Protein AF-A0A2J8V3F5-F1 (afdb_monomer_lite)

InterPro domains:
  IPR036259 MFS transporter superfamily [G3DSA:1.20.1250.20] (13-152)
  IPR036259 MFS transporter superfamily [SSF103473] (16-132)

Structure (mmCIF, N/CA/C/O backbone):
data_AF-A0A2J8V3F5-F1
#
_entry.id   AF-A0A2J8V3F5-F1
#
loop_
_atom_site.group_PDB
_atom_site.id
_atom_site.type_symbol
_atom_site.label_ato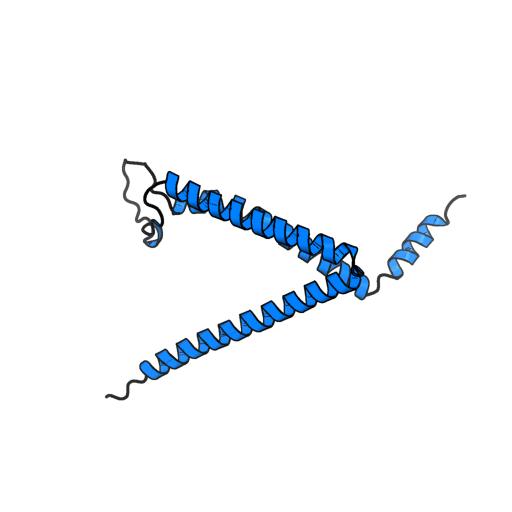m_id
_atom_site.label_alt_id
_atom_site.label_comp_id
_atom_site.label_asym_id
_atom_site.label_entity_id
_atom_site.label_seq_id
_atom_site.pdbx_PDB_ins_code
_atom_site.Cartn_x
_atom_site.Cartn_y
_atom_site.Cartn_z
_atom_site.occupancy
_atom_site.B_iso_or_equiv
_atom_site.auth_seq_id
_atom_site.auth_comp_id
_atom_site.auth_asym_id
_atom_site.auth_atom_id
_atom_site.pdbx_PDB_model_num
ATOM 1 N N . MET A 1 1 ? -3.358 30.201 45.615 1.00 47.69 1 MET A N 1
ATOM 2 C CA . MET A 1 1 ? -3.349 28.733 45.805 1.00 47.69 1 MET A CA 1
ATOM 3 C C . MET A 1 1 ? -4.117 28.100 44.655 1.00 47.69 1 MET A C 1
ATOM 5 O O . MET A 1 1 ? -5.336 28.133 44.668 1.00 47.69 1 MET A O 1
ATOM 9 N N . ALA A 1 2 ? -3.426 27.622 43.620 1.00 56.62 2 ALA A N 1
ATOM 10 C CA . ALA A 1 2 ? -4.055 27.017 42.445 1.00 56.62 2 ALA A CA 1
ATOM 11 C C . ALA A 1 2 ? -3.202 25.831 41.988 1.00 56.62 2 ALA A C 1
ATOM 13 O O . ALA A 1 2 ? -2.275 26.016 41.210 1.00 56.62 2 ALA A O 1
ATOM 14 N N . TRP A 1 3 ? -3.462 24.628 42.515 1.00 58.94 3 TRP A N 1
ATOM 15 C CA . TRP A 1 3 ? -2.832 23.414 41.984 1.00 58.94 3 TRP A CA 1
ATOM 16 C C . TRP A 1 3 ? -3.624 22.098 42.175 1.00 58.94 3 TRP A C 1
ATOM 18 O O . TRP A 1 3 ? -3.162 21.206 42.883 1.00 58.94 3 TRP A O 1
ATOM 28 N N . PRO A 1 4 ? -4.782 21.908 41.505 1.00 59.88 4 PRO A N 1
ATOM 29 C CA . PRO A 1 4 ? -5.371 20.570 41.326 1.00 59.88 4 PRO A CA 1
ATOM 30 C C . PRO A 1 4 ? -5.047 19.929 39.958 1.00 59.88 4 PRO A C 1
ATOM 32 O O . PRO A 1 4 ? -5.022 18.707 39.829 1.00 59.88 4 PRO A O 1
ATOM 35 N N . HIS A 1 5 ? -4.767 20.724 38.917 1.00 59.25 5 HIS A N 1
ATOM 36 C CA . HIS A 1 5 ? -4.773 20.237 37.525 1.00 59.25 5 HIS A CA 1
ATOM 37 C C . HIS A 1 5 ? -3.572 19.372 37.111 1.00 59.25 5 HIS A C 1
ATOM 39 O O . HIS A 1 5 ? -3.669 18.610 36.148 1.00 59.25 5 HIS A O 1
ATOM 45 N N . VAL A 1 6 ? -2.436 19.466 37.803 1.00 60.25 6 VAL A N 1
ATOM 46 C CA . VAL A 1 6 ? -1.230 18.710 37.418 1.00 60.25 6 VAL A CA 1
ATOM 47 C C . VAL A 1 6 ? -1.270 17.270 37.919 1.00 60.25 6 VAL A C 1
ATOM 49 O O . VAL A 1 6 ? -0.875 16.369 37.185 1.00 60.25 6 VAL A O 1
ATOM 52 N N . PHE A 1 7 ? -1.849 17.015 39.095 1.00 55.50 7 PHE A N 1
ATOM 53 C CA . PHE A 1 7 ? -2.030 15.646 39.596 1.00 55.50 7 PHE A CA 1
ATOM 54 C C . PHE A 1 7 ? -3.036 14.847 38.762 1.00 55.50 7 PHE A C 1
ATOM 56 O O . PHE A 1 7 ? -2.847 13.656 38.521 1.00 55.50 7 PHE A O 1
ATOM 63 N N . GLN A 1 8 ? -4.055 15.517 38.223 1.00 56.41 8 GLN A N 1
ATOM 64 C CA . GLN A 1 8 ? -5.014 14.890 37.318 1.00 56.41 8 GLN A CA 1
ATOM 65 C C . GLN A 1 8 ? -4.359 14.469 35.992 1.00 56.41 8 GLN A C 1
ATOM 67 O O . GLN A 1 8 ? -4.676 13.413 35.455 1.00 56.41 8 GLN A O 1
ATOM 72 N N . ARG A 1 9 ? -3.375 15.237 35.501 1.00 53.12 9 ARG A N 1
ATOM 73 C CA . ARG A 1 9 ? -2.638 14.926 34.266 1.00 53.12 9 ARG A CA 1
ATOM 74 C C . ARG A 1 9 ? -1.708 13.709 34.417 1.00 53.12 9 ARG A C 1
ATOM 76 O O . ARG A 1 9 ? -1.567 12.948 33.468 1.00 53.12 9 ARG A O 1
ATOM 83 N N . VAL A 1 10 ? -1.136 13.486 35.604 1.00 54.19 10 VAL A N 1
ATOM 84 C CA . VAL A 1 10 ? -0.311 12.297 35.910 1.00 54.19 10 VAL A CA 1
ATOM 85 C C . VAL A 1 10 ? -1.171 11.033 36.051 1.00 54.19 10 VAL A C 1
ATOM 87 O O . VAL A 1 10 ? -0.796 9.977 35.549 1.00 54.19 10 VAL A O 1
ATOM 90 N N . SER A 1 11 ? -2.363 11.145 36.645 1.00 51.72 11 SER A N 1
ATOM 91 C CA . SER A 1 11 ? -3.328 10.036 36.745 1.00 51.72 11 SER A CA 1
ATOM 92 C C . SER A 1 11 ? -3.829 9.556 35.371 1.00 51.72 11 SER A C 1
ATOM 94 O O . SER A 1 11 ? -3.947 8.355 35.135 1.00 51.72 11 SER A O 1
ATOM 96 N N . LEU A 1 12 ? -4.027 10.473 34.416 1.00 54.41 12 LEU A N 1
ATOM 97 C CA . LEU A 1 12 ? -4.446 10.129 33.049 1.00 54.41 12 LEU A CA 1
ATOM 98 C C . LEU A 1 12 ? -3.369 9.372 32.250 1.00 54.41 12 LEU A C 1
ATOM 100 O O . LEU A 1 12 ? -3.711 8.547 31.406 1.00 54.41 12 LEU A O 1
ATOM 104 N N . LEU A 1 13 ? -2.080 9.596 32.532 1.00 53.66 13 LEU A N 1
ATOM 105 C CA . LEU A 1 13 ? -0.984 8.827 31.922 1.00 53.66 13 LEU A CA 1
ATOM 106 C C . LEU A 1 13 ? -0.897 7.393 32.474 1.00 53.66 13 LEU A C 1
ATOM 108 O O . LEU A 1 13 ? -0.408 6.500 31.786 1.00 53.66 13 LEU A O 1
ATOM 112 N N . SER A 1 14 ? -1.420 7.153 33.683 1.00 52.78 14 SER A N 1
ATOM 113 C CA . SER A 1 14 ? -1.423 5.840 34.339 1.00 52.78 14 SER A CA 1
ATOM 114 C C . SER A 1 14 ? -2.435 4.849 33.747 1.00 52.78 14 SER A C 1
ATOM 116 O O . SER A 1 14 ? -2.418 3.680 34.128 1.00 52.78 14 SER A O 1
ATOM 118 N N . GLN A 1 15 ? -3.312 5.274 32.831 1.00 63.75 15 GLN A N 1
ATOM 119 C CA . GLN A 1 15 ? -4.308 4.401 32.192 1.00 63.75 15 GLN A CA 1
ATOM 120 C C . GLN A 1 15 ? -4.000 4.080 30.723 1.00 63.75 15 GLN A C 1
ATOM 122 O O . GLN A 1 15 ? -4.887 3.662 29.974 1.00 63.75 15 GLN A O 1
ATOM 127 N N . PHE A 1 16 ? -2.746 4.218 30.283 1.00 64.50 16 PHE A N 1
ATOM 128 C CA . PHE A 1 16 ? -2.348 3.691 28.978 1.00 64.50 16 PHE A CA 1
ATOM 129 C C . PHE A 1 16 ? -2.274 2.160 29.026 1.00 64.50 16 PHE A C 1
ATOM 131 O O . PHE A 1 16 ? -1.249 1.556 29.325 1.00 64.50 16 PHE A O 1
ATOM 138 N N . SER A 1 17 ? -3.406 1.516 28.742 1.00 80.25 17 SER A N 1
ATOM 139 C CA . SER A 1 17 ? -3.458 0.069 28.528 1.00 80.25 17 SER A CA 1
ATOM 140 C C . SER A 1 17 ? -2.616 -0.319 27.305 1.00 80.25 17 SER A C 1
ATOM 142 O O . SER A 1 17 ? -2.559 0.429 26.325 1.00 80.25 17 SER A O 1
ATOM 144 N N . HIS A 1 18 ? -2.024 -1.520 27.328 1.00 73.88 18 HIS A N 1
ATOM 145 C CA . HIS A 1 18 ? -1.276 -2.109 26.209 1.00 73.88 18 HIS A CA 1
ATOM 146 C C . HIS A 1 18 ? -1.992 -1.961 24.860 1.00 73.88 18 HIS A C 1
ATOM 148 O O . HIS A 1 18 ? -1.349 -1.688 23.849 1.00 73.88 18 HIS A O 1
ATOM 154 N N . HIS A 1 19 ? -3.323 -2.074 24.837 1.00 74.62 19 HIS A N 1
ATOM 155 C CA . HIS A 1 19 ? -4.107 -1.926 23.611 1.00 74.62 19 HIS A CA 1
ATOM 156 C C . HIS A 1 19 ? -3.979 -0.535 22.976 1.00 74.62 19 HIS A C 1
ATOM 158 O O . HIS A 1 19 ? -3.893 -0.436 21.755 1.00 74.62 19 HIS A O 1
ATOM 164 N N . HIS A 1 20 ? -3.909 0.532 23.777 1.00 78.00 20 HIS A N 1
ATOM 165 C CA . HIS A 1 20 ? -3.748 1.895 23.263 1.00 78.00 20 HIS A CA 1
ATOM 166 C C . HIS A 1 20 ? -2.371 2.090 22.629 1.00 78.00 20 HIS A C 1
ATOM 168 O O . HIS A 1 20 ? -2.271 2.689 21.561 1.00 78.00 20 HIS A O 1
ATOM 174 N N . VAL A 1 21 ? -1.325 1.527 23.242 1.00 81.75 21 VAL A N 1
ATOM 175 C CA . VAL A 1 21 ? 0.039 1.565 22.695 1.00 81.75 21 VAL A CA 1
ATOM 176 C C . VAL A 1 21 ? 0.116 0.782 21.384 1.00 81.75 21 VAL A C 1
ATOM 178 O O . VAL A 1 21 ? 0.642 1.290 20.397 1.00 81.75 21 VAL A O 1
ATOM 181 N N . VAL A 1 22 ? -0.461 -0.423 21.338 1.00 78.38 22 VAL A N 1
ATOM 182 C CA . VAL A 1 22 ? -0.466 -1.265 20.131 1.00 78.38 22 VAL A CA 1
ATOM 183 C C . VAL A 1 22 ? -1.206 -0.584 18.979 1.00 78.38 22 VAL A C 1
ATOM 185 O O . VAL A 1 22 ? -0.658 -0.486 17.885 1.00 78.38 22 VAL A O 1
ATOM 188 N N . VAL A 1 23 ? -2.418 -0.069 19.210 1.00 79.00 23 VAL A N 1
ATOM 189 C CA . VAL A 1 23 ? -3.197 0.627 18.169 1.00 79.00 23 VAL A CA 1
ATOM 190 C C . VAL A 1 23 ? -2.472 1.884 17.688 1.00 79.00 23 VAL A C 1
ATOM 192 O O . VAL A 1 23 ? -2.444 2.145 16.484 1.00 79.00 23 VAL A O 1
ATOM 195 N N . PHE A 1 24 ? -1.850 2.634 18.599 1.00 83.50 24 PHE A N 1
ATOM 196 C CA . PHE A 1 24 ? -1.075 3.824 18.259 1.00 83.50 24 PHE A CA 1
ATOM 197 C C . PHE A 1 24 ? 0.116 3.491 17.356 1.00 83.50 24 PHE A C 1
ATOM 199 O O . PHE A 1 24 ? 0.251 4.074 16.284 1.00 83.50 24 PHE A O 1
ATOM 206 N N . LEU A 1 25 ? 0.946 2.517 17.740 1.00 82.69 25 LEU A N 1
ATOM 207 C CA . LEU A 1 25 ? 2.102 2.116 16.934 1.00 82.69 25 LEU A CA 1
ATOM 208 C C . LEU A 1 25 ? 1.667 1.592 15.565 1.00 82.69 25 LEU A C 1
ATOM 210 O O . LEU A 1 25 ? 2.233 1.971 14.543 1.00 82.69 25 LEU A O 1
ATOM 214 N N . LEU A 1 26 ? 0.628 0.764 15.533 1.00 74.50 26 LEU A N 1
ATOM 215 C CA . LEU A 1 26 ? 0.144 0.137 14.312 1.00 74.50 26 LEU A CA 1
ATOM 216 C C . LEU A 1 26 ? -0.421 1.161 13.315 1.00 74.50 26 LEU A C 1
ATOM 218 O O . LEU A 1 26 ? -0.103 1.110 12.127 1.00 74.50 26 LEU A O 1
ATOM 222 N N . THR A 1 27 ? -1.192 2.138 13.795 1.00 80.31 27 THR A N 1
ATOM 223 C CA . THR A 1 27 ? -1.687 3.242 12.954 1.00 80.31 27 THR A CA 1
ATOM 224 C C . THR A 1 27 ? -0.567 4.188 12.522 1.00 80.31 27 THR A C 1
ATOM 226 O O . THR A 1 27 ? -0.514 4.565 11.351 1.00 80.31 27 THR A O 1
ATOM 229 N N . PHE A 1 28 ? 0.370 4.514 13.416 1.00 83.88 28 PHE A N 1
ATOM 230 C CA . PHE A 1 28 ? 1.518 5.372 13.117 1.00 83.88 28 PHE A CA 1
ATOM 231 C C . PHE A 1 28 ? 2.442 4.775 12.048 1.00 83.88 28 PHE A C 1
ATOM 233 O O . PHE A 1 28 ? 2.770 5.444 11.063 1.00 83.88 28 PHE A O 1
ATOM 240 N N . PHE A 1 29 ? 2.849 3.513 12.207 1.00 78.19 29 PHE A N 1
ATOM 241 C CA . PHE A 1 29 ? 3.719 2.843 11.240 1.00 78.19 29 PHE A CA 1
ATOM 242 C C . PHE A 1 29 ? 3.012 2.625 9.905 1.00 78.19 29 PHE A C 1
ATOM 244 O O . PHE A 1 29 ? 3.615 2.877 8.866 1.00 78.19 29 PHE A O 1
ATOM 251 N N . SER A 1 30 ? 1.732 2.242 9.913 1.00 74.19 30 SER A N 1
ATOM 252 C CA . SER A 1 30 ? 0.948 2.097 8.682 1.00 74.19 30 SER A CA 1
ATOM 253 C C . SER A 1 30 ? 0.875 3.414 7.899 1.00 74.19 30 SER A C 1
ATOM 255 O O . SER A 1 30 ? 1.192 3.454 6.709 1.00 74.19 30 SER A O 1
ATOM 257 N N . TYR A 1 31 ? 0.576 4.526 8.581 1.00 80.75 31 TYR A N 1
ATOM 258 C CA . TYR A 1 31 ? 0.583 5.855 7.969 1.00 80.75 31 TYR A CA 1
ATOM 259 C C . TYR A 1 31 ? 1.969 6.246 7.430 1.00 80.75 31 TYR A C 1
ATOM 261 O O . TYR A 1 31 ? 2.084 6.746 6.308 1.00 80.75 31 TYR A O 1
ATOM 269 N N . SER A 1 32 ? 3.026 5.973 8.199 1.00 81.00 32 SER A N 1
ATOM 270 C CA . SER A 1 32 ? 4.409 6.275 7.812 1.00 81.00 32 SER A CA 1
ATOM 271 C C . SER A 1 32 ? 4.846 5.485 6.574 1.00 81.00 32 SER A C 1
ATOM 273 O O . SER A 1 32 ? 5.428 6.064 5.659 1.00 81.00 32 SER A O 1
ATOM 275 N N . LEU A 1 33 ? 4.512 4.193 6.493 1.00 74.12 33 LEU A N 1
ATOM 276 C CA . LEU A 1 33 ? 4.828 3.327 5.351 1.00 74.12 33 LEU A CA 1
ATOM 277 C C . LEU A 1 33 ? 4.036 3.715 4.096 1.00 74.12 33 LEU A C 1
ATOM 279 O O . LEU A 1 33 ? 4.608 3.784 3.009 1.00 74.12 33 LEU A O 1
ATOM 283 N N . LEU A 1 34 ? 2.751 4.057 4.239 1.00 75.12 34 LEU A N 1
ATOM 284 C CA . LEU A 1 34 ? 1.942 4.617 3.149 1.00 75.12 34 LEU A CA 1
ATOM 285 C C . LEU A 1 34 ? 2.513 5.945 2.636 1.00 75.12 34 LEU A C 1
ATOM 287 O O . LEU A 1 34 ? 2.495 6.222 1.435 1.00 75.12 34 LEU A O 1
ATOM 291 N N . HIS A 1 35 ? 3.025 6.793 3.529 1.00 78.31 35 HIS A N 1
ATOM 292 C CA . HIS A 1 35 ? 3.679 8.035 3.130 1.00 78.31 35 HIS A CA 1
ATOM 293 C C . HIS A 1 35 ? 5.028 7.779 2.444 1.00 78.31 35 HIS A C 1
ATOM 295 O O . HIS A 1 35 ? 5.301 8.382 1.406 1.00 78.31 35 HIS A O 1
ATOM 301 N N . ALA A 1 36 ? 5.828 6.844 2.960 1.00 75.88 36 ALA A N 1
ATOM 302 C CA . ALA A 1 36 ? 7.092 6.440 2.356 1.00 75.88 36 ALA A CA 1
ATOM 303 C C . ALA A 1 36 ? 6.885 5.876 0.942 1.00 75.88 36 ALA A C 1
ATOM 305 O O . ALA A 1 36 ? 7.533 6.340 0.008 1.00 75.88 36 ALA A O 1
ATOM 306 N N . SER A 1 37 ? 5.922 4.966 0.750 1.00 70.19 37 SER A N 1
ATOM 307 C CA . SER A 1 37 ? 5.605 4.364 -0.554 1.00 70.19 37 SER A CA 1
ATOM 308 C C . SER A 1 37 ? 5.207 5.394 -1.618 1.00 70.19 37 SER A C 1
ATOM 310 O O . SER A 1 37 ? 5.520 5.211 -2.790 1.00 70.19 37 SER A O 1
ATOM 312 N N . ARG A 1 38 ? 4.584 6.514 -1.231 1.00 72.12 38 ARG A N 1
ATOM 313 C CA . ARG A 1 38 ? 4.280 7.615 -2.163 1.00 72.12 38 ARG A CA 1
ATOM 314 C C . ARG A 1 38 ? 5.516 8.421 -2.581 1.00 72.12 38 ARG A C 1
ATOM 316 O O . ARG A 1 38 ? 5.477 9.098 -3.603 1.00 72.12 38 ARG A O 1
ATOM 323 N N . LYS A 1 39 ? 6.598 8.388 -1.799 1.00 74.25 39 LYS A N 1
ATOM 324 C CA . LYS A 1 39 ? 7.840 9.140 -2.052 1.00 74.25 39 LYS A CA 1
ATOM 325 C C . LYS A 1 39 ? 8.944 8.295 -2.685 1.00 74.25 39 LYS A C 1
ATOM 327 O O . LYS A 1 39 ? 9.825 8.865 -3.324 1.00 74.25 39 LYS A O 1
ATOM 332 N N . THR A 1 40 ? 8.900 6.969 -2.547 1.00 72.81 40 THR A N 1
ATOM 333 C CA . THR A 1 40 ? 9.929 6.071 -3.096 1.00 72.81 40 THR A CA 1
ATOM 334 C C . THR A 1 40 ? 10.085 6.245 -4.599 1.00 72.81 40 THR A C 1
ATOM 336 O O . THR A 1 40 ? 11.212 6.411 -5.051 1.00 72.81 40 THR A O 1
ATOM 339 N N . PHE A 1 41 ? 8.985 6.303 -5.357 1.00 66.75 41 PHE A N 1
ATOM 340 C CA . PHE A 1 41 ? 9.050 6.453 -6.812 1.00 66.75 41 PHE A CA 1
ATOM 341 C C . PHE A 1 41 ? 9.746 7.755 -7.231 1.00 66.75 41 PHE A C 1
ATOM 343 O O . PHE A 1 41 ? 10.642 7.738 -8.067 1.00 66.75 41 PHE A O 1
ATOM 350 N N . SER A 1 42 ? 9.418 8.873 -6.573 1.00 70.44 42 SER A N 1
ATOM 351 C CA . SER A 1 42 ? 10.063 10.167 -6.833 1.00 70.44 42 SER A CA 1
ATOM 352 C C . SER A 1 42 ? 11.562 10.156 -6.528 1.00 70.44 42 SER A C 1
ATOM 354 O O . SER A 1 42 ? 12.316 10.833 -7.221 1.00 70.44 42 SER A O 1
ATOM 356 N N . ASN A 1 43 ? 11.994 9.415 -5.503 1.00 74.12 43 ASN A N 1
ATOM 357 C CA . ASN A 1 43 ? 13.400 9.353 -5.102 1.00 74.12 43 ASN A CA 1
ATOM 358 C C . ASN A 1 43 ? 14.228 8.437 -6.013 1.00 74.12 43 ASN A C 1
ATOM 360 O O . ASN A 1 43 ? 15.389 8.733 -6.273 1.00 74.12 43 ASN A O 1
ATOM 364 N N . VAL A 1 44 ? 13.645 7.337 -6.504 1.00 76.19 44 VAL A N 1
ATOM 365 C CA . VAL A 1 44 ? 14.353 6.391 -7.387 1.00 76.19 44 VAL A CA 1
ATOM 366 C C . VAL A 1 44 ? 14.253 6.767 -8.863 1.00 76.19 44 VAL A C 1
ATOM 368 O O . VAL A 1 44 ? 15.041 6.288 -9.664 1.00 76.19 44 VAL A O 1
ATOM 371 N N . LYS A 1 45 ? 13.315 7.642 -9.243 1.00 69.62 45 LYS A N 1
ATOM 372 C CA . LYS A 1 45 ? 13.110 8.081 -10.631 1.00 69.62 45 LYS A CA 1
ATOM 373 C C . LYS A 1 45 ? 14.375 8.647 -11.271 1.00 69.62 45 LYS A C 1
ATOM 375 O O . LYS A 1 45 ? 14.655 8.325 -12.420 1.00 69.62 45 LYS A O 1
ATOM 380 N N . VAL A 1 46 ? 15.139 9.452 -10.534 1.00 70.12 46 VAL A N 1
ATOM 381 C CA . VAL A 1 46 ? 16.368 10.072 -11.050 1.00 70.12 46 VAL A CA 1
ATOM 382 C C . VAL A 1 46 ? 17.440 9.010 -11.284 1.00 70.12 46 VAL A C 1
ATOM 384 O O . VAL A 1 46 ? 17.867 8.834 -12.422 1.00 70.12 46 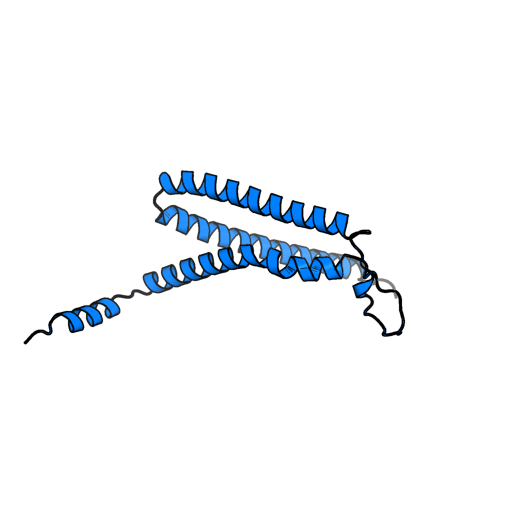VAL A O 1
ATOM 387 N N . SER A 1 47 ? 17.772 8.219 -10.262 1.00 73.44 47 SER A N 1
ATOM 388 C CA . SER A 1 47 ? 18.799 7.175 -10.366 1.00 73.44 47 SER A CA 1
ATOM 389 C C . SER A 1 47 ? 18.449 6.095 -11.389 1.00 73.44 47 SER A C 1
ATOM 391 O O . SER A 1 47 ? 19.315 5.632 -12.125 1.00 73.44 47 SER A O 1
ATOM 393 N N . ILE A 1 48 ? 17.173 5.720 -11.498 1.00 70.94 48 ILE A N 1
ATOM 394 C CA . ILE A 1 48 ? 16.731 4.712 -12.461 1.00 70.94 48 ILE A CA 1
ATOM 395 C C . ILE A 1 48 ? 16.723 5.262 -13.891 1.00 70.94 48 ILE A C 1
ATOM 397 O O . ILE A 1 48 ? 17.050 4.537 -14.824 1.00 70.94 48 ILE A O 1
ATOM 401 N N . SER A 1 49 ? 16.418 6.552 -14.075 1.00 67.69 49 SER A N 1
ATOM 402 C CA . SER A 1 49 ? 16.528 7.205 -15.382 1.00 67.69 49 SER A CA 1
ATOM 403 C C . SER A 1 49 ? 17.984 7.352 -15.828 1.00 67.69 49 SER A C 1
ATOM 405 O O . SER A 1 49 ? 18.281 7.087 -16.989 1.00 67.69 49 SER A O 1
ATOM 407 N N . GLU A 1 50 ? 18.896 7.682 -14.911 1.00 69.19 50 GLU A N 1
ATOM 408 C CA . GLU A 1 50 ? 20.339 7.754 -15.171 1.00 69.19 50 GLU A CA 1
ATOM 409 C C . GLU A 1 50 ? 20.922 6.378 -15.504 1.00 69.19 50 GLU A C 1
ATOM 411 O O . GLU A 1 50 ? 21.744 6.258 -16.405 1.00 69.19 50 GLU A O 1
ATOM 416 N N . GLN A 1 51 ? 20.457 5.322 -14.832 1.00 67.25 51 GLN A N 1
ATOM 417 C CA . GLN A 1 51 ? 20.931 3.959 -15.069 1.00 67.25 51 GLN A CA 1
ATOM 418 C C . GLN A 1 51 ? 20.329 3.313 -16.330 1.00 67.25 51 GLN A C 1
ATOM 420 O O . GLN A 1 51 ? 20.941 2.423 -16.916 1.00 67.25 51 GLN A O 1
ATOM 425 N N . TRP A 1 52 ? 19.128 3.721 -16.756 1.00 65.75 52 TRP A N 1
ATOM 426 C CA . TRP A 1 52 ? 18.428 3.134 -17.909 1.00 65.75 52 TRP A CA 1
ATOM 427 C C . TRP A 1 52 ? 18.578 3.918 -19.215 1.00 65.75 52 TRP A C 1
ATOM 429 O O . TRP A 1 52 ? 18.066 3.460 -20.240 1.00 65.75 52 TRP A O 1
ATOM 439 N N . THR A 1 53 ? 19.246 5.075 -19.205 1.00 60.91 53 THR A N 1
ATOM 440 C CA . THR A 1 53 ? 19.453 5.906 -20.400 1.00 60.91 53 THR A CA 1
ATOM 441 C C . THR A 1 53 ? 20.945 6.074 -20.700 1.00 60.91 53 THR A C 1
ATOM 443 O O . THR A 1 53 ? 21.749 6.193 -19.779 1.00 60.91 53 THR A O 1
ATOM 446 N N . PRO A 1 54 ? 21.363 6.047 -21.977 1.00 58.09 54 PRO A N 1
ATOM 447 C CA . PRO A 1 54 ? 22.773 6.170 -22.320 1.00 58.09 54 PRO A CA 1
ATOM 448 C C . PRO A 1 54 ? 23.289 7.576 -21.993 1.00 58.09 54 PRO A C 1
ATOM 450 O O . PRO A 1 54 ? 22.727 8.579 -22.437 1.00 58.09 54 PRO A O 1
ATOM 453 N N . SER A 1 55 ? 24.392 7.635 -21.245 1.00 58.31 55 SER A N 1
ATOM 454 C CA . SER A 1 55 ? 25.107 8.877 -20.963 1.00 58.31 55 SER A CA 1
ATOM 455 C C . SER A 1 55 ? 25.699 9.418 -22.266 1.00 58.31 55 SER A C 1
ATOM 457 O O . SER A 1 55 ? 26.586 8.806 -22.861 1.00 58.31 55 SER A O 1
ATOM 459 N N . ALA A 1 56 ? 25.194 10.554 -22.746 1.00 50.16 56 ALA A N 1
ATOM 460 C CA . ALA A 1 56 ? 25.732 11.239 -23.916 1.00 50.16 56 ALA A CA 1
ATOM 461 C C . ALA A 1 56 ? 27.035 11.969 -23.547 1.00 50.16 56 ALA A C 1
ATOM 463 O O . ALA A 1 56 ? 27.084 13.193 -23.536 1.00 50.16 56 ALA A O 1
ATOM 464 N N . PHE A 1 57 ? 28.091 11.225 -23.219 1.00 51.34 57 PHE A N 1
ATOM 465 C CA . PHE A 1 57 ? 29.429 11.782 -23.048 1.00 51.34 57 PHE A CA 1
ATOM 466 C C . PHE A 1 57 ? 30.448 10.942 -23.813 1.00 51.34 57 PHE A C 1
ATOM 468 O O . PHE A 1 57 ? 30.988 9.949 -23.336 1.00 51.34 57 PHE A O 1
ATOM 475 N N . ASN A 1 58 ? 30.719 11.388 -25.038 1.00 51.59 58 ASN A N 1
ATOM 476 C CA . ASN A 1 58 ? 32.004 11.145 -25.671 1.00 51.59 58 ASN A CA 1
ATOM 477 C C . ASN A 1 58 ? 33.057 11.925 -24.874 1.00 51.59 58 ASN A C 1
ATOM 479 O O . ASN A 1 58 ? 32.924 13.144 -24.752 1.00 51.59 58 ASN A O 1
ATOM 483 N N . THR A 1 59 ? 34.083 11.233 -24.374 1.00 47.75 59 THR A N 1
ATOM 484 C CA . THR A 1 59 ? 35.506 11.640 -24.312 1.00 47.75 59 THR A CA 1
ATOM 485 C C . THR A 1 59 ? 36.175 11.025 -23.079 1.00 47.75 59 THR A C 1
ATOM 487 O O . THR A 1 59 ? 36.019 11.502 -21.961 1.00 47.75 59 THR A O 1
ATOM 490 N N . SER A 1 60 ? 36.936 9.959 -23.356 1.00 50.91 60 SER A N 1
ATOM 491 C CA . SER A 1 60 ? 38.136 9.474 -22.654 1.00 50.91 60 SER A CA 1
ATOM 492 C C . SER A 1 60 ? 38.087 9.304 -21.132 1.00 50.91 60 SER A C 1
ATOM 494 O O . SER A 1 60 ? 38.223 10.266 -20.388 1.00 50.91 60 SER A O 1
ATOM 496 N N . VAL A 1 61 ? 38.043 8.048 -20.686 1.00 46.56 61 VAL A N 1
ATOM 497 C CA . VAL A 1 61 ? 39.135 7.325 -19.997 1.00 46.56 61 VAL A CA 1
ATOM 498 C C . VAL A 1 61 ? 38.561 5.965 -19.593 1.00 46.56 61 VAL A C 1
ATOM 500 O O . VAL A 1 61 ? 37.510 5.887 -18.962 1.00 46.56 61 VAL A O 1
ATOM 503 N N . GLU A 1 62 ? 39.237 4.896 -20.011 1.00 48.75 62 GLU A N 1
ATOM 504 C CA . GLU A 1 62 ? 38.923 3.512 -19.658 1.00 48.75 62 GLU A CA 1
ATOM 505 C C . GLU A 1 62 ? 38.981 3.327 -18.135 1.00 48.75 62 GLU A C 1
ATOM 507 O O . GLU A 1 62 ? 40.049 3.196 -17.540 1.00 48.75 62 GLU A O 1
ATOM 512 N N . LEU A 1 63 ? 37.817 3.303 -17.493 1.00 53.03 63 LEU A N 1
ATOM 513 C CA . LEU A 1 63 ? 37.620 2.583 -16.242 1.00 53.03 63 LEU A CA 1
ATOM 514 C C . LEU A 1 63 ? 36.749 1.369 -16.572 1.00 53.03 63 LEU A C 1
ATOM 516 O O . LEU A 1 63 ? 35.836 1.507 -17.393 1.00 53.03 63 LEU A O 1
ATOM 520 N N . PRO A 1 64 ? 36.997 0.189 -15.977 1.00 45.34 64 PRO A N 1
ATOM 521 C CA . PRO A 1 64 ? 36.112 -0.947 -16.156 1.00 45.34 64 PRO A CA 1
ATOM 522 C C . PRO A 1 64 ? 34.790 -0.605 -15.467 1.00 45.34 64 PRO A C 1
ATOM 524 O O . PRO A 1 64 ? 34.624 -0.804 -14.267 1.00 45.34 64 PRO A O 1
ATOM 527 N N . VAL A 1 65 ? 33.872 -0.000 -16.225 1.00 57.47 65 VAL A N 1
ATOM 528 C CA . VAL A 1 65 ? 32.507 0.237 -15.781 1.00 57.47 65 VAL A CA 1
ATOM 529 C C . VAL A 1 65 ? 31.866 -1.140 -15.654 1.00 57.47 65 VAL A C 1
ATOM 531 O O . VAL A 1 65 ? 31.749 -1.886 -16.626 1.00 57.47 65 VAL A O 1
ATOM 534 N N . GLU A 1 66 ? 31.585 -1.507 -14.408 1.00 51.72 66 GLU A N 1
ATOM 535 C CA . GLU A 1 66 ? 30.885 -2.713 -13.975 1.00 51.72 66 GLU A CA 1
ATOM 536 C C . GLU A 1 66 ? 29.889 -3.221 -15.031 1.00 51.72 66 GLU A C 1
ATOM 538 O O . GLU A 1 66 ? 29.025 -2.475 -15.499 1.00 51.72 66 GLU A O 1
ATOM 543 N N . ILE A 1 67 ? 29.986 -4.510 -15.374 1.00 51.78 67 ILE A N 1
ATOM 544 C CA . ILE A 1 67 ? 29.1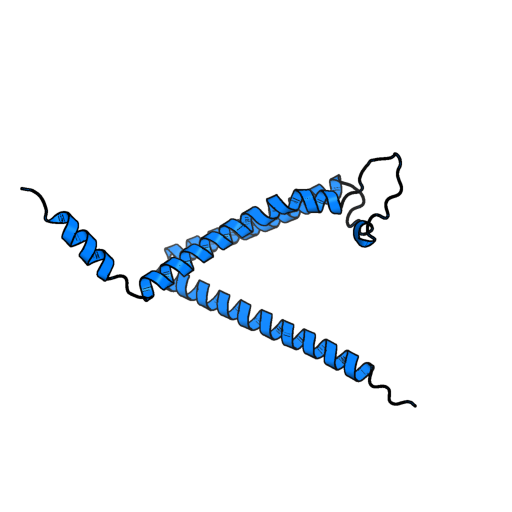90 -5.227 -16.392 1.00 51.78 67 ILE A CA 1
ATOM 545 C C . ILE A 1 67 ? 27.669 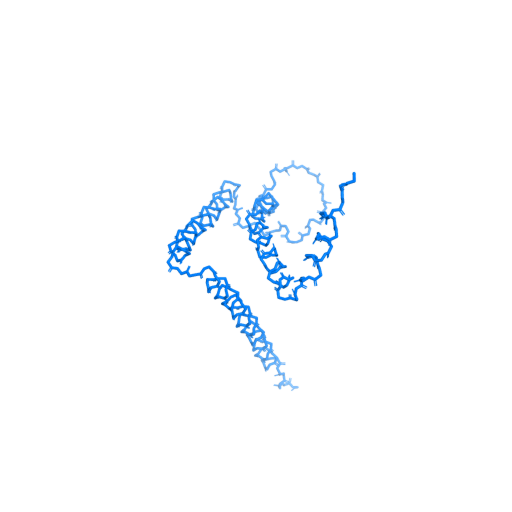-4.992 -16.240 1.00 51.78 67 ILE A C 1
ATOM 547 O O . ILE A 1 67 ? 26.924 -5.088 -17.216 1.00 51.78 67 ILE A O 1
ATOM 551 N N . TRP A 1 68 ? 27.195 -4.589 -15.057 1.00 48.31 68 TRP A N 1
ATOM 552 C CA . TRP A 1 68 ? 25.813 -4.160 -14.810 1.00 48.31 68 TRP A CA 1
ATOM 553 C C . TRP A 1 68 ? 25.377 -2.963 -15.687 1.00 48.31 68 TRP A C 1
ATOM 555 O O . TRP A 1 68 ? 24.244 -2.946 -16.174 1.00 48.31 68 TRP A O 1
ATOM 565 N N . SER A 1 69 ? 26.268 -2.013 -15.998 1.00 52.59 69 SER A N 1
ATOM 566 C CA . SER A 1 69 ? 25.973 -0.801 -16.790 1.00 52.59 69 SER A CA 1
ATOM 567 C C . SER A 1 69 ? 25.586 -1.067 -18.258 1.00 52.59 69 SER A C 1
ATOM 569 O O . SER A 1 69 ? 25.255 -0.136 -18.992 1.00 52.59 69 SER A O 1
ATOM 571 N N . SER A 1 70 ? 25.614 -2.324 -18.705 1.00 52.03 70 SER A N 1
ATOM 572 C CA . SER A 1 70 ? 25.244 -2.735 -20.063 1.00 52.03 70 SER A CA 1
ATOM 573 C C . SER A 1 70 ? 23.747 -3.031 -20.252 1.00 52.03 70 SER A C 1
ATOM 575 O O . SER A 1 70 ? 23.322 -3.275 -21.375 1.00 52.03 70 SER A O 1
ATOM 577 N N . ASN A 1 71 ? 22.921 -2.971 -19.199 1.00 55.22 71 ASN A N 1
ATOM 578 C CA . ASN A 1 71 ? 21.479 -3.239 -19.295 1.00 55.22 71 ASN A CA 1
ATOM 579 C C . ASN A 1 71 ? 20.678 -1.964 -19.609 1.00 55.22 71 ASN A C 1
ATOM 581 O O . ASN A 1 71 ? 20.045 -1.367 -18.738 1.00 55.22 71 ASN A O 1
ATOM 585 N N . HIS A 1 72 ? 20.695 -1.547 -20.872 1.00 61.81 72 HIS A N 1
ATOM 586 C CA . HIS A 1 72 ? 19.895 -0.430 -21.376 1.00 61.81 72 HIS A CA 1
ATOM 587 C C . HIS A 1 72 ? 18.471 -0.902 -21.700 1.00 61.81 72 HIS A C 1
ATOM 589 O O . HIS A 1 72 ? 18.190 -1.405 -22.786 1.00 61.81 72 HIS A O 1
ATOM 595 N N . LEU A 1 73 ? 17.557 -0.726 -20.741 1.00 62.97 73 LEU A N 1
ATOM 596 C CA . LEU A 1 73 ? 16.131 -1.027 -20.923 1.00 62.97 73 LEU A CA 1
ATOM 597 C C . LEU A 1 73 ? 15.466 -0.133 -21.982 1.00 62.97 73 LEU A C 1
ATOM 599 O O . LEU A 1 73 ? 14.495 -0.556 -22.610 1.00 62.97 73 LEU A O 1
ATOM 603 N N . PHE A 1 74 ? 15.982 1.084 -22.203 1.00 65.00 74 PHE A N 1
ATOM 604 C CA . PHE A 1 74 ? 15.434 2.016 -23.185 1.00 65.00 74 PHE A CA 1
ATOM 605 C C . PHE A 1 74 ? 16.525 2.639 -24.073 1.00 65.00 74 PHE A C 1
ATOM 607 O O . PHE A 1 74 ? 17.533 3.126 -23.568 1.00 65.00 74 PHE A O 1
ATOM 614 N N . PRO A 1 75 ? 16.308 2.702 -25.400 1.00 62.25 75 PRO A N 1
ATOM 615 C CA . PRO A 1 75 ? 17.279 3.264 -26.340 1.00 62.25 75 PRO A CA 1
ATOM 616 C C . PRO A 1 75 ? 17.338 4.803 -26.335 1.00 62.25 75 PRO A C 1
ATOM 618 O O . PRO A 1 75 ? 18.246 5.375 -26.929 1.00 62.25 75 PRO A O 1
ATOM 621 N N . SER A 1 76 ? 16.381 5.494 -25.703 1.00 69.50 76 SER A N 1
ATOM 622 C CA . SER A 1 76 ? 16.359 6.960 -25.620 1.00 69.50 76 SER A CA 1
ATOM 623 C C . SER A 1 76 ? 15.800 7.461 -24.286 1.00 69.50 76 SER A C 1
ATOM 625 O O . SER A 1 76 ? 14.897 6.852 -23.703 1.00 69.50 76 SER A O 1
ATOM 627 N N . ALA A 1 77 ? 16.302 8.615 -23.830 1.00 70.81 77 ALA A N 1
ATOM 628 C CA . ALA A 1 77 ? 15.844 9.273 -22.604 1.00 70.81 77 ALA A CA 1
ATOM 629 C C . ALA A 1 77 ? 14.361 9.680 -22.648 1.00 70.81 77 ALA A C 1
ATOM 631 O O . ALA A 1 77 ? 13.666 9.656 -21.630 1.00 70.81 77 ALA A O 1
ATOM 632 N N . GLU A 1 78 ? 13.845 9.975 -23.841 1.00 75.06 78 GLU A N 1
ATOM 633 C CA . GLU A 1 78 ? 12.433 10.284 -24.066 1.00 75.06 78 GLU A CA 1
ATOM 634 C C . GLU A 1 78 ? 11.524 9.087 -23.739 1.00 75.06 78 GLU A C 1
ATOM 636 O O . GLU A 1 78 ? 10.546 9.233 -23.003 1.00 75.06 78 GLU A O 1
ATOM 641 N N . LYS A 1 79 ? 11.877 7.878 -24.204 1.00 69.31 79 LYS A N 1
ATOM 642 C CA . LYS A 1 79 ? 11.088 6.661 -23.941 1.00 69.31 79 LYS A CA 1
ATOM 643 C C . LYS A 1 79 ? 11.114 6.259 -22.469 1.00 69.31 79 LYS A C 1
ATOM 645 O O . LYS A 1 79 ? 10.075 5.878 -21.932 1.00 69.31 79 LYS A O 1
ATOM 650 N N . ALA A 1 80 ? 12.266 6.393 -21.811 1.00 72.81 80 ALA A N 1
ATOM 651 C CA . ALA A 1 80 ? 12.376 6.171 -20.371 1.00 72.81 80 ALA A CA 1
ATOM 652 C C . ALA A 1 80 ? 11.492 7.159 -19.590 1.00 72.81 80 ALA A C 1
ATOM 654 O O . ALA A 1 80 ? 10.726 6.754 -18.719 1.00 72.81 80 ALA A O 1
ATOM 655 N N . THR A 1 81 ? 11.519 8.445 -19.956 1.00 77.88 81 THR A N 1
ATOM 656 C CA . THR A 1 81 ? 10.693 9.481 -19.314 1.00 77.88 81 THR A CA 1
ATOM 657 C C . THR A 1 81 ? 9.197 9.202 -19.476 1.00 77.88 81 THR A C 1
ATOM 659 O O . THR A 1 81 ? 8.446 9.315 -18.505 1.00 77.88 81 THR A O 1
ATOM 662 N N . LEU A 1 82 ? 8.761 8.780 -20.670 1.00 80.06 82 LEU A N 1
ATOM 663 C CA . LEU A 1 82 ? 7.368 8.414 -20.946 1.00 80.06 82 LEU A CA 1
ATOM 664 C C . LEU A 1 82 ? 6.939 7.194 -20.113 1.00 80.06 82 LEU A C 1
ATOM 666 O O . LEU A 1 82 ? 5.878 7.211 -19.488 1.00 80.06 82 LEU A O 1
ATOM 670 N N . PHE A 1 83 ? 7.777 6.156 -20.033 1.00 80.94 83 PHE A N 1
ATOM 671 C CA . PHE A 1 83 ? 7.494 4.968 -19.223 1.00 80.94 83 PHE A CA 1
ATOM 672 C C . PHE A 1 83 ? 7.385 5.300 -17.729 1.00 80.94 83 PHE A C 1
ATOM 674 O O . PHE A 1 83 ? 6.409 4.917 -17.082 1.00 80.94 83 PHE A O 1
ATOM 681 N N . LEU A 1 84 ? 8.329 6.078 -17.189 1.00 79.25 84 LEU A N 1
ATOM 682 C CA . LEU A 1 84 ? 8.288 6.505 -15.790 1.00 79.25 84 LEU A CA 1
ATOM 683 C C . LEU A 1 84 ? 7.075 7.403 -15.502 1.00 79.25 84 LEU A C 1
ATOM 685 O O . LEU A 1 84 ? 6.445 7.251 -14.460 1.00 79.25 84 LEU A O 1
ATOM 689 N N . GLY A 1 85 ? 6.707 8.297 -16.424 1.00 85.38 85 GLY A N 1
ATOM 690 C CA . GLY A 1 85 ? 5.486 9.102 -16.309 1.00 85.38 85 GLY A CA 1
ATOM 691 C C . GLY A 1 85 ? 4.203 8.264 -16.372 1.00 85.38 85 GLY A C 1
ATOM 692 O O . GLY A 1 85 ? 3.240 8.534 -15.653 1.00 85.38 85 GLY A O 1
ATOM 693 N N . THR A 1 86 ? 4.200 7.202 -17.179 1.00 84.81 86 THR A N 1
ATOM 694 C CA . THR A 1 86 ? 3.086 6.244 -17.248 1.00 84.81 86 THR A CA 1
ATOM 695 C C . THR A 1 86 ? 2.941 5.477 -15.933 1.00 84.81 86 THR A C 1
ATOM 697 O O . THR A 1 86 ? 1.832 5.362 -15.416 1.00 84.81 86 THR A O 1
ATOM 700 N N . LEU A 1 87 ? 4.051 5.011 -15.348 1.00 81.56 87 LEU A N 1
ATOM 701 C CA . LEU A 1 87 ? 4.058 4.352 -14.038 1.00 81.56 87 LEU A CA 1
ATOM 702 C C . LEU A 1 87 ? 3.542 5.271 -12.924 1.00 81.56 87 LEU A C 1
ATOM 704 O O . LEU A 1 87 ? 2.672 4.853 -12.159 1.00 81.56 87 LEU A O 1
ATOM 708 N N . ASP A 1 88 ? 4.014 6.522 -12.881 1.00 84.50 88 ASP A N 1
ATOM 709 C CA . ASP A 1 88 ? 3.510 7.555 -11.964 1.00 84.50 88 ASP A CA 1
ATOM 710 C C . ASP A 1 88 ? 1.984 7.712 -12.092 1.00 84.50 88 ASP A C 1
ATOM 712 O O . ASP A 1 88 ? 1.250 7.714 -11.101 1.00 84.50 88 ASP A O 1
ATOM 716 N N . THR A 1 89 ? 1.488 7.791 -13.329 1.00 84.56 89 THR A N 1
ATOM 717 C CA . THR A 1 89 ? 0.061 7.992 -13.617 1.00 84.56 89 THR A CA 1
ATOM 718 C C . THR A 1 89 ? -0.781 6.790 -13.195 1.00 84.56 89 THR A C 1
ATOM 720 O O . THR A 1 89 ? -1.810 6.968 -12.546 1.00 84.56 89 THR A O 1
ATOM 723 N N . ILE A 1 90 ? -0.349 5.566 -13.514 1.00 86.75 90 ILE A N 1
ATOM 724 C CA . ILE A 1 90 ? -1.058 4.335 -13.130 1.00 86.75 90 ILE A CA 1
ATOM 725 C C . ILE A 1 90 ? -1.093 4.192 -11.605 1.00 86.75 90 ILE A C 1
ATOM 727 O O . ILE A 1 90 ? -2.134 3.843 -11.044 1.00 86.75 90 ILE A O 1
ATOM 731 N N . PHE A 1 91 ? 0.013 4.500 -10.924 1.00 81.38 91 PHE A N 1
ATOM 732 C CA . PHE A 1 91 ? 0.082 4.474 -9.466 1.00 81.38 91 PHE A CA 1
ATOM 733 C C . PHE A 1 91 ? -0.894 5.474 -8.833 1.00 81.38 91 PHE A C 1
ATOM 735 O O . PHE A 1 91 ? -1.700 5.094 -7.981 1.00 81.38 91 PHE A O 1
ATOM 742 N N . LEU A 1 92 ? -0.875 6.735 -9.278 1.00 85.06 92 LEU A N 1
ATOM 743 C CA . LEU A 1 92 ? -1.770 7.774 -8.761 1.00 85.06 92 LEU A CA 1
ATOM 744 C C . LEU A 1 92 ? -3.241 7.495 -9.091 1.00 85.06 92 LEU A C 1
ATOM 746 O O . LEU A 1 92 ? -4.108 7.734 -8.252 1.00 85.06 92 LEU A O 1
ATOM 750 N N . PHE A 1 93 ? -3.528 6.950 -10.274 1.00 88.81 93 PHE A N 1
ATOM 751 C CA . PHE A 1 93 ? -4.875 6.544 -10.667 1.00 88.81 93 PHE A CA 1
ATOM 752 C C . PHE A 1 93 ? -5.404 5.413 -9.779 1.00 88.81 93 PHE A C 1
ATOM 754 O O . PHE A 1 93 ? -6.490 5.530 -9.211 1.00 88.81 93 PHE A O 1
ATOM 761 N N . SER A 1 94 ? -4.616 4.351 -9.590 1.00 86.38 94 SER A N 1
ATOM 762 C CA . SER A 1 94 ? -4.958 3.245 -8.687 1.00 86.38 94 SER A CA 1
ATOM 763 C C . SER A 1 94 ? -5.181 3.738 -7.253 1.00 86.38 94 SER A C 1
ATOM 765 O O . SER A 1 94 ? -6.164 3.372 -6.605 1.00 86.38 94 SER A O 1
ATOM 767 N N . TYR A 1 95 ? -4.329 4.652 -6.779 1.00 83.31 95 TYR A N 1
ATOM 768 C CA . TYR A 1 95 ? -4.476 5.284 -5.470 1.00 83.31 95 TYR A CA 1
ATOM 769 C C . TYR A 1 95 ? -5.780 6.085 -5.345 1.00 83.31 95 TYR A C 1
ATOM 771 O O . TYR A 1 95 ? -6.477 5.961 -4.338 1.0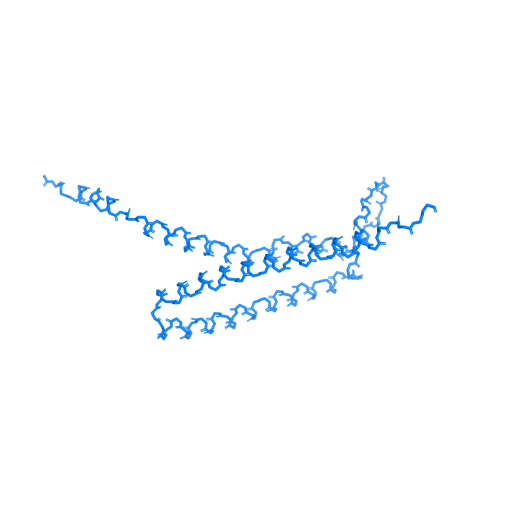0 83.31 95 TYR A O 1
ATOM 779 N N . ALA A 1 96 ? -6.145 6.866 -6.365 1.00 85.75 96 ALA A N 1
ATOM 780 C CA . ALA A 1 96 ? -7.389 7.631 -6.379 1.00 85.75 96 ALA A CA 1
ATOM 781 C C . ALA A 1 96 ? -8.625 6.718 -6.328 1.00 85.75 96 ALA A C 1
ATOM 783 O O . ALA A 1 96 ? -9.534 6.961 -5.533 1.00 85.75 96 ALA A O 1
ATOM 784 N N . VAL A 1 97 ? -8.633 5.634 -7.112 1.00 90.25 97 VAL A N 1
ATOM 785 C CA . VAL A 1 97 ? -9.701 4.621 -7.078 1.00 90.25 97 VAL A CA 1
ATOM 786 C C . VAL A 1 97 ? -9.791 3.972 -5.694 1.00 90.25 97 VAL A C 1
ATOM 788 O O . VAL A 1 97 ? -10.881 3.858 -5.132 1.00 90.25 97 VAL A O 1
ATOM 791 N N . GLY A 1 98 ? -8.649 3.598 -5.110 1.00 83.94 98 GLY A N 1
ATOM 792 C CA . GLY A 1 98 ? -8.582 3.013 -3.772 1.00 83.94 98 GLY A CA 1
ATOM 793 C C . GLY A 1 98 ? -9.125 3.946 -2.687 1.00 83.94 98 GLY A C 1
ATOM 794 O O . GLY A 1 98 ? -9.940 3.522 -1.869 1.00 83.94 98 GLY A O 1
ATOM 795 N N . LEU A 1 99 ? -8.737 5.226 -2.706 1.00 85.12 99 LEU A N 1
ATOM 796 C CA . LEU A 1 99 ? -9.263 6.237 -1.784 1.00 85.12 99 LEU A CA 1
ATOM 797 C C . LEU A 1 99 ? -10.766 6.464 -1.960 1.00 85.12 99 LEU A C 1
ATOM 799 O O . LEU A 1 99 ? -11.471 6.603 -0.964 1.00 85.12 99 LEU A O 1
ATOM 803 N N . PHE A 1 100 ? -11.265 6.479 -3.197 1.00 87.62 100 PHE A N 1
ATOM 804 C CA . PHE A 1 100 ? -12.687 6.670 -3.479 1.00 87.62 100 PHE A CA 1
ATOM 805 C C . PHE A 1 100 ? -13.539 5.535 -2.897 1.00 87.62 100 PHE A C 1
ATOM 807 O O . PHE A 1 100 ? -14.484 5.784 -2.147 1.00 87.62 100 PHE A O 1
ATOM 814 N N . ILE A 1 101 ? -13.163 4.282 -3.173 1.00 86.19 101 ILE A N 1
ATOM 815 C CA . ILE A 1 101 ? -13.859 3.107 -2.631 1.00 86.19 101 ILE A CA 1
ATOM 816 C C . ILE A 1 101 ? -13.720 3.069 -1.104 1.00 86.19 101 ILE A C 1
ATOM 818 O O . ILE A 1 101 ? -14.709 2.859 -0.400 1.00 86.19 101 ILE A O 1
ATOM 822 N N . SER A 1 102 ? -12.517 3.323 -0.577 1.00 81.69 102 SER A N 1
ATOM 823 C CA . SER A 1 102 ? -12.274 3.360 0.868 1.00 81.69 102 SER A CA 1
ATOM 824 C C . SER A 1 102 ? -13.082 4.452 1.569 1.00 81.69 102 SER A C 1
ATOM 826 O O . SER A 1 102 ? -13.481 4.239 2.711 1.00 81.69 102 SER A O 1
ATOM 828 N N . GLY A 1 103 ? -13.325 5.593 0.921 1.00 84.62 103 GLY A N 1
ATOM 829 C CA . GLY A 1 103 ? -14.169 6.664 1.451 1.00 84.62 103 GLY A CA 1
ATOM 830 C C . GLY A 1 103 ? -15.617 6.206 1.603 1.00 84.62 103 GLY A C 1
ATOM 831 O O . GLY A 1 103 ? -16.171 6.268 2.695 1.00 84.62 103 GLY A O 1
ATOM 832 N N . ILE A 1 104 ? -16.186 5.613 0.548 1.00 87.38 104 ILE A N 1
ATOM 833 C CA . ILE A 1 104 ? -17.555 5.074 0.581 1.00 87.38 104 ILE A CA 1
ATOM 834 C C . ILE A 1 104 ? -17.707 4.016 1.682 1.00 87.38 104 ILE A C 1
ATOM 836 O O . ILE A 1 104 ? -18.696 4.011 2.412 1.00 87.38 104 ILE A O 1
ATOM 840 N N . VAL A 1 105 ? -16.734 3.113 1.815 1.00 85.44 105 VAL A N 1
ATOM 841 C CA . VAL A 1 105 ? -16.750 2.072 2.854 1.00 85.44 105 VAL A CA 1
ATOM 842 C C . VAL A 1 105 ? -16.587 2.679 4.251 1.00 85.44 105 VAL A C 1
ATOM 844 O O . VAL A 1 105 ? -17.285 2.269 5.179 1.00 85.44 105 VAL A O 1
ATOM 847 N N . GLY A 1 106 ? -15.703 3.667 4.400 1.00 83.81 106 GLY A N 1
ATOM 848 C CA . GLY A 1 106 ? -15.444 4.368 5.658 1.00 83.81 106 GLY A CA 1
ATOM 849 C C . GLY A 1 106 ? -16.645 5.155 6.179 1.00 83.81 106 GLY A C 1
ATOM 850 O O . GLY A 1 106 ? -16.849 5.202 7.388 1.00 83.81 106 GLY A O 1
ATOM 851 N N . ASP A 1 107 ? -17.476 5.688 5.284 1.00 86.19 107 ASP A N 1
ATOM 852 C CA . ASP A 1 107 ? -18.690 6.426 5.652 1.00 86.19 107 ASP A CA 1
ATOM 853 C C . ASP A 1 107 ? -19.841 5.504 6.088 1.00 86.19 107 ASP A C 1
ATOM 855 O O . ASP A 1 107 ? -20.743 5.915 6.819 1.00 86.19 107 ASP A O 1
ATOM 859 N N . ARG A 1 108 ? -19.845 4.248 5.621 1.00 87.50 108 ARG A N 1
ATOM 860 C CA . ARG A 1 108 ? -20.940 3.286 5.849 1.00 87.50 108 ARG A CA 1
ATOM 861 C C . ARG A 1 108 ? -20.665 2.311 6.987 1.00 87.50 108 ARG A C 1
ATOM 863 O O . ARG A 1 108 ? -21.609 1.774 7.564 1.00 87.50 108 ARG A O 1
ATOM 870 N N . LEU A 1 109 ? -19.396 2.050 7.291 1.00 83.44 109 LEU A N 1
ATOM 871 C CA . LEU A 1 109 ? -18.976 1.097 8.312 1.00 83.44 109 LEU A CA 1
ATOM 872 C C . LEU A 1 109 ? -18.340 1.813 9.501 1.00 83.44 109 LEU A C 1
ATOM 874 O O . LEU A 1 109 ? -17.707 2.854 9.375 1.00 83.44 109 LEU A O 1
ATOM 878 N N . ASN A 1 110 ? -18.440 1.205 10.682 1.00 85.62 110 ASN A N 1
ATOM 879 C CA . ASN A 1 110 ? -17.699 1.703 11.837 1.00 85.62 110 ASN A CA 1
ATOM 880 C C . ASN A 1 110 ? -16.188 1.607 11.566 1.00 85.62 110 ASN A C 1
ATOM 882 O O . ASN A 1 110 ? -15.679 0.521 11.271 1.00 85.62 110 ASN A O 1
ATOM 886 N N . LEU A 1 111 ? -15.463 2.712 11.767 1.00 81.50 111 LEU A N 1
ATOM 887 C CA . LEU A 1 111 ? -14.026 2.835 11.486 1.00 81.50 111 LEU A CA 1
ATOM 888 C C . LEU A 1 111 ? -13.177 1.723 12.129 1.00 81.50 111 LEU A C 1
ATOM 890 O O . LEU A 1 111 ? -12.200 1.262 11.545 1.00 81.50 111 LEU A O 1
ATOM 894 N N . ARG A 1 112 ? -13.586 1.235 13.309 1.00 80.56 112 ARG A N 1
ATOM 895 C CA . ARG A 1 112 ? -12.937 0.109 14.004 1.00 80.56 112 ARG A CA 1
ATOM 896 C C . ARG A 1 112 ? -12.928 -1.174 13.172 1.00 80.56 112 ARG A C 1
ATOM 898 O O . ARG A 1 112 ? -11.895 -1.827 13.096 1.00 80.56 112 ARG A O 1
ATOM 905 N N . TRP A 1 113 ? -14.047 -1.513 12.533 1.00 78.62 113 TRP A N 1
ATOM 906 C CA . TRP A 1 113 ? -14.147 -2.710 11.695 1.00 78.62 113 TRP A CA 1
ATOM 907 C C . TRP A 1 113 ? -13.334 -2.570 10.412 1.00 78.62 113 TRP A C 1
ATOM 909 O O . TRP A 1 113 ? -12.649 -3.513 10.028 1.00 78.62 113 TRP A O 1
ATOM 919 N N . VAL A 1 114 ? -13.342 -1.382 9.805 1.00 82.25 114 VAL A N 1
ATOM 920 C CA . VAL A 1 114 ? -12.543 -1.085 8.607 1.00 82.25 114 VAL A CA 1
ATOM 921 C C . VAL A 1 114 ? -11.051 -1.269 8.896 1.00 82.25 114 VAL A C 1
ATOM 923 O O . VAL A 1 114 ? -10.348 -1.939 8.142 1.00 82.25 114 VAL A O 1
ATOM 926 N N . LEU A 1 115 ? -10.577 -0.749 10.032 1.00 80.25 115 LEU A N 1
ATOM 927 C CA . LEU A 1 115 ? -9.173 -0.850 10.425 1.00 80.25 115 LEU A CA 1
ATOM 928 C C . LEU A 1 115 ? -8.774 -2.291 10.772 1.00 80.25 115 LEU A C 1
ATOM 930 O O . LEU A 1 115 ? -7.748 -2.779 10.303 1.00 80.25 115 LEU A O 1
ATOM 934 N N . SER A 1 116 ? -9.599 -3.001 11.548 1.00 79.44 116 SER A N 1
ATOM 935 C CA . SER A 1 116 ? -9.355 -4.410 11.880 1.00 79.44 116 SER A CA 1
ATOM 936 C C . SER A 1 1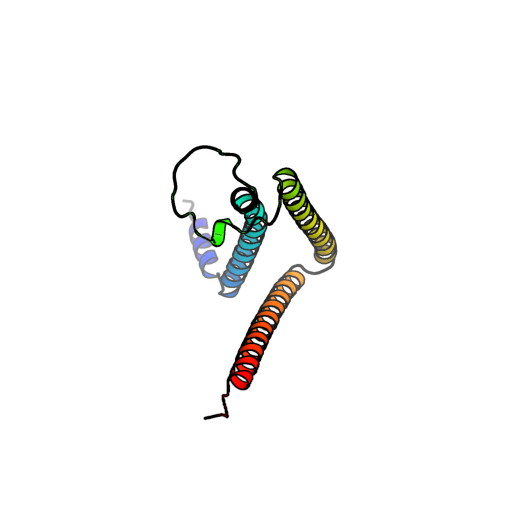16 ? -9.321 -5.296 10.634 1.00 79.44 116 SER A C 1
ATOM 938 O O . SER A 1 116 ? -8.434 -6.140 10.512 1.00 79.44 116 SER A O 1
ATOM 940 N N . PHE A 1 117 ? -10.232 -5.074 9.685 1.00 83.38 117 PHE A N 1
ATOM 941 C CA . PHE A 1 117 ? -10.251 -5.802 8.420 1.00 83.38 117 PHE A CA 1
ATOM 942 C C . PHE A 1 117 ? -9.026 -5.478 7.557 1.00 83.38 117 PHE A C 1
ATOM 944 O O . PHE A 1 117 ? -8.398 -6.389 7.020 1.00 83.38 117 PHE A O 1
ATOM 951 N N . GLY A 1 118 ? -8.625 -4.205 7.476 1.00 80.50 118 GLY A N 1
ATOM 952 C CA . GLY A 1 118 ? -7.419 -3.789 6.752 1.00 80.50 118 GLY A CA 1
ATOM 953 C C . GLY A 1 118 ? -6.144 -4.439 7.298 1.00 80.50 118 GLY A C 1
ATOM 954 O O . GLY A 1 118 ? -5.296 -4.901 6.537 1.00 80.50 118 GLY A O 1
ATOM 955 N N . MET A 1 119 ? -6.027 -4.560 8.619 1.00 80.25 119 MET A N 1
ATOM 956 C CA . MET A 1 119 ? -4.855 -5.176 9.250 1.00 80.25 119 MET A CA 1
ATOM 957 C C . MET A 1 119 ? -4.865 -6.702 9.124 1.00 80.25 119 MET A C 1
ATOM 959 O O . MET A 1 119 ? -3.828 -7.299 8.843 1.00 80.25 119 MET A O 1
ATOM 963 N N . CYS A 1 120 ? -6.033 -7.337 9.256 1.00 82.69 120 CYS A N 1
ATOM 964 C CA . CYS A 1 120 ? -6.185 -8.780 9.063 1.00 82.69 120 CYS A CA 1
ATOM 965 C C . CYS A 1 120 ? -5.904 -9.197 7.610 1.00 82.69 120 CYS A C 1
ATOM 967 O O . CYS A 1 120 ? -5.123 -10.117 7.371 1.00 82.69 120 CYS A O 1
ATOM 969 N N . SER A 1 121 ? -6.479 -8.486 6.638 1.00 80.88 121 SER A N 1
ATOM 970 C CA . SER A 1 121 ? -6.239 -8.744 5.213 1.00 80.88 121 SER A CA 1
ATOM 971 C C . SER A 1 121 ? -4.773 -8.535 4.829 1.00 80.88 121 SER A C 1
ATOM 973 O O . SER A 1 121 ? -4.211 -9.375 4.132 1.00 80.88 121 SER A O 1
ATOM 975 N N . SER A 1 122 ? -4.112 -7.495 5.350 1.00 76.12 122 SER A N 1
ATOM 976 C CA . SER A 1 122 ? -2.675 -7.274 5.121 1.00 76.12 122 SER A CA 1
ATOM 977 C C . SER A 1 122 ? -1.816 -8.422 5.667 1.00 76.12 122 SER A C 1
ATOM 979 O O . SER A 1 122 ? -0.904 -8.893 4.988 1.00 76.12 122 SER A O 1
ATOM 981 N N . ALA A 1 123 ? -2.132 -8.916 6.870 1.00 80.69 123 ALA A N 1
ATOM 982 C CA . ALA A 1 123 ? -1.434 -10.053 7.466 1.00 80.69 123 ALA A CA 1
ATOM 983 C C . ALA A 1 123 ? -1.633 -11.344 6.657 1.00 80.69 123 ALA A C 1
ATOM 985 O O . ALA A 1 123 ? -0.676 -12.085 6.448 1.00 80.69 123 ALA A O 1
ATOM 986 N N . LEU A 1 124 ? -2.850 -11.588 6.156 1.00 83.38 124 LEU A N 1
ATOM 987 C CA . LEU A 1 124 ? -3.149 -12.738 5.300 1.00 83.38 124 LEU A CA 1
ATOM 988 C C . LEU A 1 124 ? -2.396 -12.683 3.972 1.00 83.38 124 LEU A C 1
ATOM 990 O O . LEU A 1 124 ? -1.826 -13.692 3.564 1.00 83.38 124 LEU A O 1
ATOM 994 N N . VAL A 1 125 ? -2.354 -11.518 3.318 1.00 82.38 125 VAL A N 1
ATOM 995 C CA . VAL A 1 125 ? -1.597 -11.342 2.071 1.00 82.38 125 VAL A CA 1
ATOM 996 C C . VAL A 1 125 ? -0.119 -11.621 2.309 1.00 82.38 125 VAL A C 1
ATOM 998 O O . VAL A 1 125 ? 0.477 -12.376 1.550 1.00 82.38 125 VAL A O 1
ATOM 1001 N N . TYR A 1 126 ? 0.464 -11.079 3.380 1.00 79.06 126 TYR A N 1
ATOM 1002 C CA . TYR A 1 126 ? 1.873 -11.312 3.690 1.00 79.06 126 TYR A CA 1
ATOM 1003 C C . TYR A 1 126 ? 2.152 -12.787 3.998 1.00 79.06 126 TYR A C 1
ATOM 1005 O O . TYR A 1 126 ? 3.077 -13.370 3.438 1.00 79.06 126 TYR A O 1
ATOM 1013 N N . ALA A 1 127 ? 1.320 -13.413 4.831 1.00 80.62 127 ALA A N 1
ATOM 1014 C CA . ALA A 1 127 ? 1.456 -14.823 5.167 1.00 80.62 127 ALA A CA 1
ATOM 1015 C C . ALA A 1 127 ? 1.353 -15.707 3.918 1.00 80.62 127 ALA A C 1
ATOM 1017 O O . ALA A 1 127 ? 2.231 -16.529 3.673 1.00 80.62 127 ALA A O 1
ATOM 1018 N N . PHE A 1 128 ? 0.327 -15.516 3.089 1.00 83.88 128 PHE A N 1
ATOM 1019 C CA . PHE A 1 128 ? 0.135 -16.329 1.893 1.00 83.88 128 PHE A CA 1
ATOM 1020 C C . PHE A 1 128 ? 1.243 -16.103 0.864 1.00 83.88 128 PHE A C 1
ATOM 1022 O O . PHE A 1 128 ? 1.821 -17.064 0.365 1.00 83.88 128 PHE A O 1
ATOM 1029 N N . LEU A 1 129 ? 1.581 -14.845 0.579 1.00 81.75 129 LEU A N 1
ATOM 1030 C CA . LEU A 1 129 ? 2.544 -14.498 -0.462 1.00 81.75 129 LEU A CA 1
ATOM 1031 C C . LEU A 1 129 ? 3.963 -14.946 -0.099 1.00 81.75 129 LEU A C 1
ATOM 1033 O O . LEU A 1 129 ? 4.654 -15.498 -0.953 1.00 81.75 129 LEU A O 1
ATOM 1037 N N . VAL A 1 130 ? 4.377 -14.791 1.164 1.00 83.25 130 VAL A N 1
ATOM 1038 C CA . VAL A 1 130 ? 5.677 -15.285 1.651 1.00 83.25 130 VAL A CA 1
ATOM 1039 C C . VAL A 1 130 ? 5.721 -16.810 1.643 1.00 83.25 130 VAL A C 1
ATOM 1041 O O . VAL A 1 130 ? 6.675 -17.395 1.141 1.00 83.25 130 VAL A O 1
ATOM 1044 N N . THR A 1 131 ? 4.681 -17.478 2.143 1.00 78.88 131 THR A N 1
ATOM 1045 C CA . THR A 1 131 ? 4.683 -18.949 2.201 1.00 78.88 131 THR A CA 1
ATOM 1046 C C . THR A 1 131 ? 4.670 -19.558 0.796 1.00 78.88 131 THR A C 1
ATOM 1048 O O . THR A 1 131 ? 5.444 -20.473 0.517 1.00 78.88 131 THR A O 1
ATOM 1051 N N . ALA A 1 132 ? 3.872 -19.000 -0.119 1.00 83.50 132 ALA A N 1
ATOM 1052 C CA . ALA A 1 132 ? 3.816 -19.436 -1.512 1.00 83.50 132 ALA A CA 1
ATOM 1053 C C . ALA A 1 132 ? 5.150 -19.218 -2.242 1.00 83.50 132 ALA A C 1
ATOM 1055 O O . ALA A 1 132 ? 5.594 -20.096 -2.979 1.00 83.50 132 ALA A O 1
ATOM 1056 N N . SER A 1 133 ? 5.822 -18.084 -2.017 1.00 80.81 133 SER A N 1
ATOM 1057 C CA . SER A 1 133 ? 7.128 -17.823 -2.636 1.00 80.81 133 SER A CA 1
ATOM 1058 C C . SER A 1 133 ? 8.233 -18.731 -2.087 1.00 80.81 133 SER A C 1
ATOM 1060 O O . SER A 1 133 ? 9.049 -19.215 -2.870 1.00 80.81 133 SER A O 1
ATOM 1062 N N . VAL A 1 134 ? 8.216 -19.063 -0.791 1.00 86.62 134 VAL A N 1
ATOM 1063 C CA . VAL A 1 134 ? 9.134 -20.058 -0.202 1.00 86.62 134 VAL A CA 1
ATOM 1064 C C . VAL A 1 134 ? 8.898 -21.453 -0.784 1.00 86.62 134 VAL A C 1
ATOM 1066 O O . VAL A 1 134 ? 9.855 -22.130 -1.154 1.00 86.62 134 VAL A O 1
ATOM 1069 N N . GLN A 1 135 ? 7.640 -21.884 -0.914 1.00 83.44 135 GLN A N 1
ATOM 1070 C CA . GLN A 1 135 ? 7.313 -23.187 -1.505 1.00 83.44 135 GLN A CA 1
ATOM 1071 C C . GLN A 1 135 ? 7.685 -23.257 -2.987 1.00 83.44 135 GLN A C 1
ATOM 1073 O O . GLN A 1 135 ? 8.216 -24.270 -3.436 1.00 83.44 135 GLN A O 1
ATOM 1078 N N . PHE A 1 136 ? 7.454 -22.182 -3.739 1.00 88.31 136 PHE A N 1
ATOM 1079 C CA . PHE A 1 136 ? 7.836 -22.102 -5.144 1.00 88.31 136 PHE A CA 1
ATOM 1080 C C . PHE A 1 136 ? 9.360 -22.157 -5.323 1.00 88.31 136 PHE A C 1
ATOM 1082 O O . PHE A 1 136 ? 9.855 -22.946 -6.127 1.00 88.31 136 PHE A O 1
ATOM 1089 N N . ALA A 1 137 ? 10.115 -21.394 -4.525 1.00 87.12 137 ALA A N 1
ATOM 1090 C CA . ALA A 1 137 ? 11.576 -21.432 -4.539 1.00 87.12 137 ALA A CA 1
ATOM 1091 C C . ALA A 1 137 ? 12.119 -22.812 -4.128 1.00 87.12 137 ALA A C 1
ATOM 1093 O O . ALA A 1 137 ? 12.989 -23.356 -4.805 1.00 87.12 137 ALA A O 1
ATOM 1094 N N . GLY A 1 138 ? 11.567 -23.416 -3.071 1.00 87.12 138 GLY A N 1
ATOM 1095 C CA . GLY A 1 138 ? 11.913 -24.775 -2.653 1.00 87.12 138 GLY A CA 1
ATOM 1096 C C . GLY A 1 138 ? 11.617 -25.816 -3.737 1.00 87.12 138 GLY A C 1
ATOM 1097 O O . GLY A 1 138 ? 12.449 -26.680 -3.996 1.00 87.12 138 GLY A O 1
ATOM 1098 N N . GLY A 1 139 ? 10.481 -25.696 -4.429 1.00 87.12 139 GLY A N 1
ATOM 1099 C CA . GLY A 1 139 ? 10.117 -26.556 -5.556 1.00 87.12 139 GLY A CA 1
ATOM 1100 C C . GLY A 1 139 ? 11.084 -26.441 -6.736 1.00 87.12 139 GLY A C 1
ATOM 1101 O O . GLY A 1 139 ? 11.483 -27.461 -7.288 1.00 87.12 139 GLY A O 1
ATOM 1102 N N . ILE A 1 140 ? 11.524 -25.226 -7.078 1.00 87.75 140 ILE A N 1
ATOM 1103 C CA . ILE A 1 140 ? 12.554 -24.994 -8.104 1.00 87.75 140 ILE A CA 1
ATOM 1104 C C . ILE A 1 140 ? 13.874 -25.661 -7.707 1.00 87.75 140 ILE A C 1
ATOM 1106 O O . ILE A 1 140 ? 14.462 -26.376 -8.514 1.00 87.75 140 ILE A O 1
ATOM 1110 N N . VAL A 1 141 ? 14.328 -25.466 -6.465 1.00 86.31 141 VAL A N 1
ATOM 1111 C CA . VAL A 1 141 ? 15.584 -26.056 -5.975 1.00 86.31 141 VAL A CA 1
ATOM 1112 C C . VAL A 1 141 ? 15.522 -27.582 -5.990 1.00 86.31 141 VAL A C 1
ATOM 1114 O O . VAL A 1 141 ? 16.476 -28.215 -6.428 1.00 86.31 141 VAL A O 1
ATOM 1117 N N . ILE A 1 142 ? 14.403 -28.180 -5.571 1.00 85.25 142 ILE A N 1
ATOM 1118 C CA . ILE A 1 142 ? 14.216 -29.636 -5.619 1.00 85.25 142 ILE A CA 1
ATOM 1119 C C . ILE A 1 142 ? 14.170 -30.123 -7.068 1.00 85.25 142 ILE A C 1
ATOM 1121 O O . ILE A 1 142 ? 14.827 -31.104 -7.389 1.00 85.25 142 ILE A O 1
ATOM 1125 N N . PHE A 1 143 ? 13.450 -29.441 -7.960 1.00 84.81 143 PHE A N 1
ATOM 1126 C CA . PHE A 1 143 ? 13.369 -29.825 -9.369 1.00 84.81 143 PHE A CA 1
ATOM 1127 C C . PHE A 1 143 ? 14.748 -29.818 -10.039 1.00 84.81 143 PHE A C 1
ATOM 1129 O O . PHE A 1 143 ? 15.143 -30.823 -10.619 1.00 84.81 143 PHE A O 1
ATOM 1136 N N . PHE A 1 144 ? 15.515 -28.731 -9.906 1.00 81.62 144 PHE A N 1
ATOM 1137 C CA . PHE A 1 144 ? 16.869 -28.662 -10.460 1.00 81.62 144 PHE A CA 1
ATOM 1138 C C . PHE A 1 144 ? 17.860 -29.562 -9.717 1.00 81.62 144 PHE A C 1
ATOM 1140 O O . PHE A 1 144 ? 18.743 -30.118 -10.356 1.00 81.62 144 PHE A O 1
ATOM 1147 N N . GLY A 1 145 ? 17.706 -29.756 -8.406 1.00 76.00 145 GLY A N 1
ATOM 1148 C CA . GLY A 1 145 ? 18.528 -30.675 -7.616 1.00 76.00 145 GLY A CA 1
ATOM 1149 C C . GLY A 1 145 ? 18.290 -32.149 -7.955 1.00 76.00 145 GLY A C 1
ATOM 1150 O O . GLY A 1 145 ? 19.230 -32.933 -7.928 1.00 76.00 145 GLY A O 1
ATOM 1151 N N . LEU A 1 146 ? 17.063 -32.523 -8.330 1.00 77.44 146 LEU A N 1
ATOM 1152 C CA . LEU A 1 146 ? 16.737 -33.855 -8.848 1.00 77.44 146 LEU A CA 1
ATOM 1153 C C . LEU A 1 146 ? 17.174 -34.022 -10.309 1.00 77.44 146 LEU A C 1
ATOM 1155 O O . LEU A 1 146 ? 17.605 -35.102 -10.691 1.00 77.44 146 LEU A O 1
ATOM 1159 N N . LEU A 1 147 ? 17.108 -32.956 -11.113 1.00 70.88 147 LEU A N 1
ATOM 1160 C CA . LEU A 1 147 ? 17.600 -32.944 -12.498 1.00 70.88 147 LEU A CA 1
ATOM 1161 C C . LEU A 1 147 ? 19.144 -32.986 -12.556 1.00 70.88 147 LEU A C 1
ATOM 1163 O O . LEU A 1 147 ? 19.711 -33.524 -13.499 1.00 70.88 147 LEU A O 1
ATOM 1167 N N . VAL A 1 148 ? 19.812 -32.481 -11.512 1.00 63.09 148 VAL A N 1
ATOM 1168 C CA . VAL A 1 148 ? 21.254 -32.598 -11.211 1.00 63.09 148 VAL A CA 1
ATOM 1169 C C . VAL A 1 148 ? 21.506 -33.735 -10.203 1.00 63.09 148 VAL A C 1
ATOM 1171 O O . VAL A 1 148 ? 22.419 -33.672 -9.390 1.00 63.09 148 VAL A O 1
ATOM 1174 N N . SER A 1 149 ? 20.710 -34.805 -10.214 1.00 51.72 149 SER A N 1
ATOM 1175 C CA . SER A 1 149 ? 21.151 -36.069 -9.618 1.00 51.72 149 SER A CA 1
ATOM 1176 C C . SER A 1 149 ? 21.835 -36.870 -10.726 1.00 51.72 149 SER A C 1
ATOM 1178 O O . SER A 1 149 ? 21.145 -37.388 -11.603 1.00 51.72 149 SER A O 1
ATOM 1180 N N . PRO A 1 150 ? 23.180 -36.916 -10.767 1.00 59.50 150 PRO A N 1
ATOM 1181 C CA . PRO A 1 150 ? 23.883 -37.683 -11.769 1.00 59.50 150 PRO A CA 1
ATOM 1182 C C . PRO A 1 150 ? 23.882 -39.136 -11.298 1.00 59.50 150 PRO A C 1
ATOM 1184 O O . PRO A 1 150 ? 24.774 -39.563 -10.570 1.00 59.50 150 PRO A O 1
ATOM 1187 N N . GLU A 1 151 ? 22.883 -39.910 -11.709 1.00 67.00 151 GLU A N 1
ATOM 1188 C CA . GLU A 1 151 ? 23.188 -41.292 -12.066 1.00 67.00 151 GLU A CA 1
ATOM 1189 C C . GLU A 1 151 ? 23.783 -41.258 -13.471 1.00 67.00 151 GLU A C 1
ATOM 1191 O O . GLU A 1 151 ? 23.061 -41.323 -14.456 1.00 67.00 151 GLU A O 1
ATOM 1196 N N . GLU A 1 152 ? 25.095 -41.040 -13.546 1.00 52.50 152 GLU A N 1
ATOM 1197 C CA . GLU A 1 152 ? 25.986 -41.894 -14.335 1.00 52.50 152 GLU A CA 1
ATOM 1198 C C . GLU A 1 152 ? 27.449 -41.527 -14.035 1.00 52.50 152 GLU A C 1
ATOM 1200 O O . GLU A 1 152 ? 27.948 -40.442 -14.347 1.00 52.50 152 GLU A O 1
ATOM 1205 N N . ILE A 1 153 ? 28.071 -42.472 -13.327 1.00 45.41 153 ILE A N 1
ATOM 1206 C CA . ILE A 1 153 ? 29.504 -42.769 -13.287 1.00 45.41 153 ILE A CA 1
ATOM 1207 C C . ILE A 1 153 ? 29.881 -43.389 -14.635 1.00 45.41 153 ILE A C 1
ATOM 1209 O O . ILE A 1 153 ? 29.074 -44.216 -15.117 1.00 45.41 153 ILE A O 1
#

Sequence (153 aa):
MAWPHVFQRVSLLSQFSHHHVVVFLLTFFSYSLLHASRKTFSNVKVSISEQWTPSAFNTSVELPVEIWSSNHLFPSAEKATLFLGTLDTIFLFSYAVGLFISGIVGDRLNLRWVLSFGMCSSALVYAFLVTASVQFAGGIVIFFGLLVSPEEI

Foldseek 3Di:
DDDPPPVVVVVVVVPPDPVNVVVVVVVVVVVVVVVVVLCVLVVCLVVVLVLQEDDPDDDDDDDPDPPSSPPNPDDHSVVSVVVSVVVNVVVVVVVVVVVVVLVVVPVVDPPVVVVVCVVVVVVVCCVVVVVVVVVVVVVVCVVVVVVPPDPDD

pLDDT: mean 72.63, std 12.61, range [45.34, 90.25]

Radius of gyration: 26.44 Å; chains: 1; bounding box: 60×72×72 Å

Secondary structure (DSSP, 8-state):
---SHHHHHHHHHTT--HHHHHHHHHHHHHHHHHHHHHHHHHHHHHHHHHHHS-------------GGGG--S-SSHHHHHHHHHHHHHHHHHHHHHHHHHHHHHHHHS-HHHHHHHHHHHHHHHHHHHHHHHHHHHHHHHHHHHHHT-----

Organism: Pongo abelii (NCBI:txid9601)